Protein AF-A0A066YJR2-F1 (afdb_monomer)

Secondary structure (DSSP, 8-state):
--STTTTTTS-SSSTTHHHHHHHHHHHHHHHHHHHHHHH-SSS--S-HHHHHHHHHHHHHT--STTHHHHHHHHHHHHS--TTSTT--SSS-PPPPHHHHHHHHHHHHH---SSSTTTSPPPSTHHHHH-TTSPPPP--S-----S-PPPPPPPP-

Solvent-accessible surface area (backbone atoms only — not comparable to full-atom values): 9692 Å² total; per-residue (Å²): 143,74,74,83,63,69,61,82,78,56,56,51,50,69,93,61,5,65,66,48,41,47,63,58,52,51,41,41,56,54,16,39,50,52,8,43,62,70,28,69,58,32,50,58,86,81,60,71,64,61,55,52,50,53,51,52,53,50,61,77,69,52,58,71,86,59,22,63,30,54,52,38,18,51,50,35,23,69,38,73,33,44,75,36,87,84,38,70,88,61,101,55,76,55,81,52,70,69,56,56,55,48,48,53,52,48,64,35,63,63,63,45,87,87,44,59,93,57,39,57,80,70,72,71,64,66,63,67,74,46,85,83,62,77,76,80,80,79,86,59,82,88,75,69,82,82,78,77,77,81,80,80,82,80,88,131

Nearest PDB structures (foldseek):
  2jis-assembly1_B  TM=6.645E-01  e=3.168E-01  Homo sapiens
  2jis-assembly1_A  TM=6.687E-01  e=4.159E-01  Homo sapiens

pLDDT: mean 81.32, std 19.08, range [33.72, 98.56]

Structure (mmCIF, N/CA/C/O backbone):
data_AF-A0A066YJR2-F1
#
_entry.id   AF-A0A066YJR2-F1
#
loop_
_atom_site.group_PDB
_atom_site.id
_atom_site.type_symbol
_atom_site.label_atom_id
_atom_site.label_alt_id
_atom_site.label_comp_id
_atom_site.label_asym_id
_atom_site.label_entity_id
_atom_site.label_seq_id
_atom_site.pdbx_PDB_ins_code
_atom_site.Cartn_x
_atom_site.Cartn_y
_atom_site.Cartn_z
_atom_site.occupancy
_atom_site.B_iso_or_equiv
_atom_site.auth_seq_id
_atom_site.auth_comp_id
_atom_site.auth_asym_id
_atom_site.auth_atom_id
_atom_site.pdbx_PDB_model_num
ATOM 1 N N . MET A 1 1 ? -30.902 6.912 -6.242 1.00 40.66 1 ME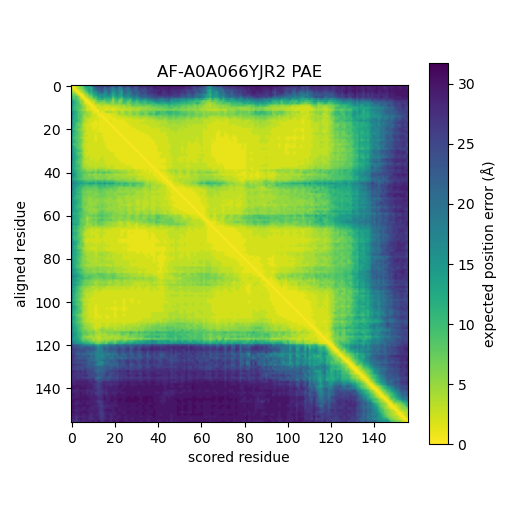T A N 1
ATOM 2 C CA . MET A 1 1 ? -29.474 6.668 -6.537 1.00 40.66 1 MET A CA 1
ATOM 3 C C . MET A 1 1 ? -28.621 7.340 -5.461 1.00 40.66 1 MET A C 1
ATOM 5 O O . MET A 1 1 ? -27.968 8.331 -5.736 1.00 40.66 1 MET A O 1
ATOM 9 N N . VAL A 1 2 ? -28.707 6.864 -4.213 1.00 47.19 2 VAL A N 1
ATOM 10 C CA . VAL A 1 2 ? -27.959 7.406 -3.053 1.00 47.19 2 VAL A CA 1
ATOM 11 C C . VAL A 1 2 ? -27.240 6.311 -2.252 1.00 47.19 2 VAL A C 1
ATOM 13 O O . VAL A 1 2 ? -26.560 6.622 -1.287 1.00 47.19 2 VAL A O 1
ATOM 16 N N . GLU A 1 3 ? -27.336 5.041 -2.662 1.00 45.56 3 GLU A N 1
ATOM 17 C CA . GLU A 1 3 ? -26.648 3.935 -1.976 1.00 45.56 3 GLU A CA 1
ATOM 18 C C . GLU A 1 3 ? -25.178 3.760 -2.392 1.00 45.56 3 GLU A C 1
ATOM 20 O O . GLU A 1 3 ? -24.416 3.116 -1.684 1.00 45.56 3 GLU A O 1
ATOM 25 N N . GLU A 1 4 ? -24.732 4.359 -3.500 1.00 53.06 4 GLU A N 1
ATOM 26 C CA . GLU A 1 4 ? -23.418 4.042 -4.091 1.00 53.06 4 GLU A CA 1
ATOM 27 C C . GLU A 1 4 ? -22.228 4.798 -3.462 1.00 53.06 4 GLU A C 1
ATOM 29 O O . GLU A 1 4 ? -21.074 4.487 -3.740 1.00 53.06 4 GLU A O 1
ATOM 34 N N . VAL A 1 5 ? -22.484 5.777 -2.585 1.00 54.81 5 VAL A N 1
ATOM 35 C CA . VAL A 1 5 ? -21.437 6.578 -1.907 1.00 54.81 5 VAL A CA 1
ATOM 36 C C . VAL A 1 5 ? -21.141 6.055 -0.492 1.00 54.81 5 VAL A C 1
ATOM 38 O O . VAL A 1 5 ? -20.186 6.494 0.145 1.00 54.81 5 VAL A O 1
ATOM 41 N N . SER A 1 6 ? -21.927 5.092 0.005 1.00 61.06 6 SER A N 1
ATOM 42 C CA . SER A 1 6 ? -21.984 4.765 1.436 1.00 61.06 6 SER A CA 1
ATOM 43 C C . SER A 1 6 ? -20.685 4.197 2.028 1.00 61.06 6 SER A C 1
ATOM 45 O O . SER A 1 6 ? -20.509 4.303 3.232 1.00 61.06 6 SER A O 1
ATOM 47 N N . GLY A 1 7 ? -19.765 3.654 1.219 1.00 64.81 7 GLY A N 1
ATOM 48 C CA . GLY A 1 7 ? -18.515 3.044 1.705 1.00 64.81 7 GLY A CA 1
ATOM 49 C C . GLY A 1 7 ? -17.262 3.930 1.643 1.00 64.81 7 GLY A C 1
ATOM 50 O O . GLY A 1 7 ? -16.255 3.605 2.260 1.00 64.81 7 GLY A O 1
ATOM 51 N N . LEU A 1 8 ? -17.283 5.052 0.911 1.00 76.25 8 LEU A N 1
ATOM 52 C CA . LEU A 1 8 ? -16.080 5.886 0.704 1.00 76.25 8 LEU A CA 1
ATOM 53 C C . LEU A 1 8 ? -15.819 6.884 1.836 1.00 76.25 8 LEU A C 1
ATOM 55 O O . LEU A 1 8 ? -14.743 7.473 1.905 1.00 76.25 8 LEU A O 1
ATOM 59 N N . THR A 1 9 ? -16.808 7.103 2.700 1.00 81.50 9 THR A N 1
ATOM 60 C CA . THR A 1 9 ? -16.731 8.041 3.829 1.00 81.50 9 THR A CA 1
ATOM 61 C C . THR A 1 9 ? -16.616 7.337 5.179 1.00 81.50 9 THR A C 1
ATOM 63 O O . THR A 1 9 ? -16.621 7.998 6.216 1.00 81.50 9 THR A O 1
ATOM 66 N N . GLU A 1 10 ? -16.565 6.005 5.188 1.00 89.06 10 GLU A N 1
ATOM 67 C CA . GLU A 1 10 ? -16.439 5.217 6.412 1.00 89.06 10 GLU A CA 1
ATOM 68 C C . GLU A 1 10 ? -15.024 5.328 6.997 1.00 89.06 10 GLU A C 1
ATOM 70 O O . GLU A 1 10 ? -14.033 5.490 6.285 1.00 89.06 10 GLU A O 1
ATOM 75 N N . LEU A 1 11 ? -14.924 5.265 8.327 1.00 92.38 11 LEU A N 1
ATOM 76 C CA . LEU A 1 11 ? -13.645 5.375 9.021 1.00 92.38 11 LEU A CA 1
ATOM 77 C C . LEU A 1 11 ? -12.877 4.051 8.941 1.00 92.38 11 LEU A C 1
ATOM 79 O O . LEU A 1 11 ? -13.423 2.988 9.221 1.00 92.38 11 LEU A O 1
ATOM 83 N N . SER A 1 12 ? -11.578 4.129 8.648 1.00 92.56 12 SER A N 1
ATO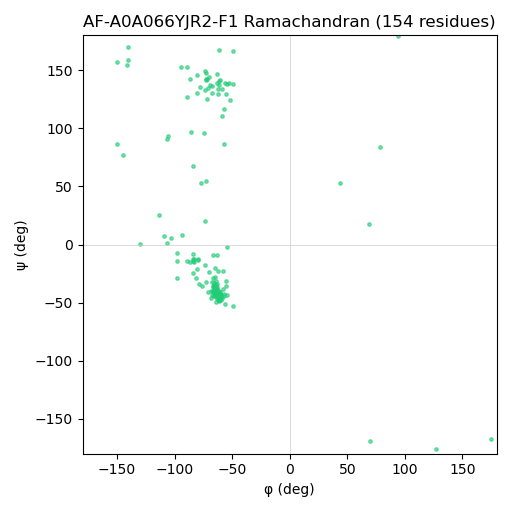M 84 C CA . SER A 1 12 ? -10.663 2.979 8.691 1.00 92.56 12 SER A CA 1
ATOM 85 C C . SER A 1 12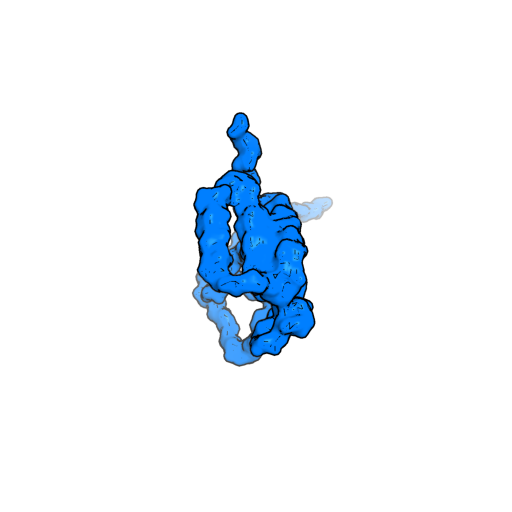 ? -10.388 2.484 10.114 1.00 92.56 12 SER A C 1
ATOM 87 O O . SER A 1 12 ? -10.004 1.332 10.308 1.00 92.56 12 SER A O 1
ATOM 89 N N . GLY A 1 13 ? -10.560 3.366 11.105 1.00 87.00 13 GLY A N 1
ATOM 90 C CA . GLY A 1 13 ? -10.400 3.071 12.524 1.00 87.00 13 GLY A CA 1
ATOM 91 C C . GLY A 1 13 ? -11.695 2.579 13.179 1.00 87.00 13 GLY A C 1
ATOM 92 O O . GLY A 1 13 ? -12.798 2.944 12.780 1.00 87.00 13 GLY A O 1
ATOM 93 N N . GLY A 1 14 ? -11.558 1.778 14.240 1.00 89.19 14 GLY A N 1
ATOM 94 C CA . GLY A 1 14 ? -12.683 1.232 15.008 1.00 89.19 14 GLY A CA 1
ATOM 95 C C . GLY A 1 14 ? -13.132 -0.160 14.550 1.00 89.19 14 GLY A C 1
ATOM 96 O O . GLY A 1 14 ? -12.577 -0.747 13.626 1.00 89.19 14 GLY A O 1
ATOM 97 N N . VAL A 1 15 ? -14.141 -0.719 15.226 1.00 93.62 15 VAL A N 1
ATOM 98 C CA . VAL A 1 15 ? -14.549 -2.131 15.056 1.00 93.62 15 VAL A CA 1
ATOM 99 C C . VAL A 1 15 ? -15.100 -2.465 13.666 1.00 93.62 15 VAL A C 1
ATOM 101 O O . VAL A 1 15 ? -14.969 -3.601 13.226 1.00 93.62 15 VAL A O 1
ATOM 104 N N . ALA A 1 16 ? -15.693 -1.487 12.974 1.00 93.25 16 ALA A N 1
ATOM 105 C CA . ALA A 1 16 ? -16.221 -1.648 11.618 1.00 93.25 16 ALA A CA 1
ATOM 106 C C . ALA A 1 16 ? -15.176 -1.359 10.523 1.00 93.25 16 ALA A C 1
ATOM 108 O O . ALA A 1 16 ? -15.378 -1.739 9.372 1.00 93.25 16 ALA A O 1
ATOM 109 N N . GLY A 1 17 ? -14.047 -0.733 10.880 1.00 94.75 17 GLY A N 1
ATOM 110 C CA . GLY A 1 17 ? -13.015 -0.300 9.938 1.00 94.75 17 GLY A CA 1
ATOM 111 C C . GLY A 1 17 ? -12.480 -1.408 9.023 1.00 94.75 17 GLY A C 1
ATOM 112 O O . GLY A 1 17 ? -12.378 -1.181 7.819 1.00 94.75 17 GLY A O 1
ATOM 113 N N . PRO A 1 18 ? -12.202 -2.631 9.520 1.00 95.38 18 PRO A N 1
ATOM 114 C CA . PRO A 1 18 ? -11.774 -3.731 8.656 1.00 95.38 18 PRO A CA 1
ATOM 115 C C . PRO A 1 18 ? -12.769 -4.082 7.540 1.00 95.38 18 PRO A C 1
ATOM 117 O O . PRO A 1 18 ? -12.341 -4.376 6.424 1.00 95.38 18 PRO A O 1
ATOM 120 N N . GLU A 1 19 ? -14.078 -4.037 7.809 1.00 95.25 19 GLU A N 1
ATOM 121 C CA . GLU A 1 19 ? -15.096 -4.316 6.787 1.00 95.25 19 GLU A CA 1
ATOM 122 C C . GLU A 1 19 ? -15.277 -3.139 5.822 1.00 95.25 19 GLU A C 1
ATOM 124 O O . GLU A 1 19 ? -15.398 -3.371 4.621 1.00 95.25 19 GLU A O 1
ATOM 129 N N . ALA A 1 20 ? -15.170 -1.898 6.307 1.00 94.25 20 ALA A N 1
ATOM 130 C CA . ALA A 1 20 ? -15.139 -0.698 5.466 1.00 94.25 20 ALA A CA 1
ATOM 131 C C . ALA A 1 20 ? -13.946 -0.698 4.485 1.00 94.25 20 ALA A C 1
ATOM 133 O O . ALA A 1 20 ? -14.074 -0.360 3.308 1.00 94.25 20 ALA A O 1
ATOM 134 N N . LEU A 1 21 ? -12.768 -1.132 4.951 1.00 95.31 21 LEU A N 1
ATOM 135 C CA . LEU A 1 21 ? -11.543 -1.199 4.147 1.00 95.31 21 LEU A CA 1
ATOM 136 C C . LEU A 1 21 ? -11.561 -2.332 3.117 1.00 95.31 21 LEU A C 1
ATOM 138 O O . LEU A 1 21 ? -10.953 -2.197 2.054 1.00 95.31 21 LEU A O 1
ATOM 142 N N . ARG A 1 22 ? -12.228 -3.453 3.413 1.00 95.81 22 ARG A N 1
ATOM 143 C CA . ARG A 1 22 ? -12.213 -4.667 2.582 1.00 95.81 22 ARG A CA 1
ATOM 144 C C . ARG A 1 22 ? -12.484 -4.406 1.088 1.00 95.81 22 ARG A C 1
ATOM 146 O O . ARG A 1 22 ? -11.655 -4.842 0.285 1.00 95.81 22 ARG A O 1
ATOM 153 N N . PRO A 1 23 ? -13.573 -3.724 0.672 1.00 94.88 23 PRO A N 1
ATOM 154 C CA . PRO A 1 23 ? -13.831 -3.469 -0.747 1.00 94.88 23 PRO A CA 1
ATOM 155 C C . PRO A 1 23 ? -12.785 -2.544 -1.390 1.00 94.88 23 PRO A C 1
ATOM 157 O O . PRO A 1 23 ? -12.387 -2.781 -2.530 1.00 94.88 23 PRO A O 1
ATOM 160 N N . LEU A 1 24 ? -12.281 -1.544 -0.660 1.00 95.81 24 LEU A N 1
ATOM 161 C CA . LEU A 1 24 ? -11.284 -0.589 -1.166 1.00 95.81 24 LEU A CA 1
ATOM 162 C C . LEU A 1 24 ? -9.910 -1.244 -1.352 1.00 95.81 24 LEU A C 1
ATOM 164 O O . LEU A 1 24 ? -9.233 -1.026 -2.359 1.00 95.81 24 LEU A O 1
ATOM 168 N N . VAL A 1 25 ? -9.512 -2.102 -0.411 1.00 97.25 25 VAL A N 1
ATOM 169 C CA . VAL A 1 25 ? -8.289 -2.907 -0.512 1.00 97.25 25 VAL A CA 1
ATOM 170 C C . VAL A 1 25 ? -8.411 -3.905 -1.663 1.00 97.25 25 VAL A C 1
ATOM 172 O O . VAL A 1 25 ? -7.478 -4.029 -2.453 1.00 97.25 25 VAL A O 1
ATOM 175 N N . ALA A 1 26 ? -9.561 -4.567 -1.824 1.00 97.38 26 ALA A N 1
ATOM 176 C CA . ALA A 1 26 ? -9.791 -5.470 -2.953 1.00 97.38 26 ALA A CA 1
ATOM 177 C C . ALA A 1 26 ? -9.682 -4.743 -4.307 1.00 97.38 26 ALA A C 1
ATOM 179 O O . ALA A 1 26 ? -8.999 -5.228 -5.211 1.00 97.38 26 ALA A O 1
ATOM 180 N N . GLN A 1 27 ? -10.288 -3.558 -4.428 1.00 96.94 27 GLN A N 1
ATOM 181 C CA . GLN A 1 27 ? -10.182 -2.716 -5.622 1.00 96.94 27 GLN A CA 1
ATOM 182 C C . GLN A 1 27 ? -8.733 -2.287 -5.889 1.00 96.94 27 GLN A C 1
ATOM 184 O O . GLN A 1 27 ? -8.269 -2.356 -7.027 1.00 96.94 27 GLN A O 1
ATOM 189 N N . THR A 1 28 ? -8.001 -1.899 -4.843 1.00 97.81 28 THR A N 1
ATOM 190 C CA . THR A 1 28 ? -6.585 -1.517 -4.933 1.00 97.81 28 THR A CA 1
ATOM 191 C C . THR A 1 28 ? -5.734 -2.681 -5.439 1.00 97.81 28 THR A C 1
ATOM 193 O O . THR A 1 28 ? -4.964 -2.514 -6.379 1.00 97.81 28 THR A O 1
ATOM 196 N N . LEU A 1 29 ? -5.898 -3.885 -4.884 1.00 98.56 29 LEU A N 1
ATOM 197 C CA . LEU A 1 29 ? -5.150 -5.076 -5.309 1.00 98.56 29 LEU A CA 1
ATOM 198 C C . LEU A 1 29 ? -5.446 -5.466 -6.767 1.00 98.56 29 LEU A C 1
ATOM 200 O O . LEU A 1 29 ? -4.526 -5.822 -7.512 1.00 98.56 29 LEU A O 1
ATOM 204 N N . ALA A 1 30 ? -6.709 -5.368 -7.191 1.00 98.44 30 ALA A N 1
ATOM 205 C CA . ALA A 1 30 ? -7.099 -5.609 -8.578 1.00 98.44 30 ALA A CA 1
ATOM 206 C C . ALA A 1 30 ? -6.433 -4.600 -9.531 1.00 98.44 30 ALA A C 1
ATOM 208 O O . ALA A 1 30 ? -5.845 -4.994 -10.539 1.00 98.44 30 ALA A O 1
ATOM 209 N N . ALA A 1 31 ? -6.452 -3.315 -9.176 1.00 97.94 31 ALA A N 1
ATOM 210 C CA . ALA A 1 31 ? -5.839 -2.247 -9.959 1.00 97.94 31 ALA A CA 1
ATOM 211 C C . ALA A 1 31 ? -4.303 -2.339 -10.013 1.00 97.94 31 ALA A C 1
ATOM 213 O O . ALA A 1 31 ? -3.717 -2.166 -11.080 1.00 97.94 31 ALA A O 1
ATOM 214 N N . LEU A 1 32 ? -3.643 -2.685 -8.899 1.00 98.44 32 LEU A N 1
ATOM 215 C CA . LEU A 1 32 ? -2.197 -2.950 -8.868 1.00 98.44 32 LEU A CA 1
ATOM 216 C C . LEU A 1 32 ? -1.822 -4.068 -9.848 1.00 98.44 32 LEU A C 1
ATOM 218 O O . LEU A 1 32 ? -0.842 -3.950 -10.583 1.00 98.44 32 LEU A O 1
ATOM 222 N N . THR A 1 33 ? -2.634 -5.128 -9.889 1.00 98.44 33 THR A N 1
ATOM 223 C CA . THR A 1 33 ? -2.450 -6.244 -10.825 1.00 98.44 33 THR A CA 1
ATOM 224 C C . THR A 1 33 ? -2.612 -5.777 -12.271 1.00 98.44 33 THR A C 1
ATOM 226 O O . THR A 1 33 ? -1.736 -6.036 -13.095 1.00 98.44 33 THR A O 1
ATOM 229 N N . ALA A 1 34 ? -3.693 -5.053 -12.580 1.00 98.12 34 ALA A N 1
ATOM 230 C CA . ALA A 1 34 ? -3.953 -4.536 -13.923 1.00 98.12 34 ALA A CA 1
ATOM 231 C C . ALA A 1 34 ? -2.823 -3.617 -14.416 1.00 98.12 34 ALA A C 1
ATOM 233 O O . ALA A 1 34 ? -2.305 -3.804 -15.519 1.00 98.12 34 ALA A O 1
ATOM 234 N N . GLY A 1 35 ? -2.369 -2.687 -13.572 1.00 96.94 35 GLY A N 1
ATOM 235 C CA . GLY A 1 35 ? -1.297 -1.758 -13.918 1.00 96.94 35 GLY A CA 1
ATOM 236 C C . GLY A 1 35 ? 0.048 -2.455 -14.114 1.00 96.94 35 GLY A C 1
ATOM 237 O O . GLY A 1 35 ? 0.752 -2.156 -15.078 1.00 96.94 35 GLY A O 1
ATOM 238 N N . ALA A 1 36 ? 0.385 -3.436 -13.270 1.00 97.06 36 ALA A N 1
ATOM 239 C CA . ALA A 1 36 ? 1.603 -4.231 -13.428 1.00 97.06 36 ALA A CA 1
ATOM 240 C C . ALA A 1 36 ? 1.599 -5.060 -14.724 1.00 97.06 36 ALA A C 1
ATOM 242 O O . ALA A 1 36 ? 2.585 -5.050 -15.463 1.00 97.06 36 ALA A O 1
ATOM 243 N N . VAL A 1 37 ? 0.473 -5.710 -15.048 1.00 97.44 37 VAL A N 1
ATOM 244 C CA . VAL A 1 37 ? 0.300 -6.428 -16.323 1.00 97.44 37 VAL A CA 1
ATOM 245 C C . VAL A 1 37 ? 0.452 -5.473 -17.505 1.00 97.44 37 VAL A C 1
ATOM 247 O O . VAL A 1 37 ? 1.147 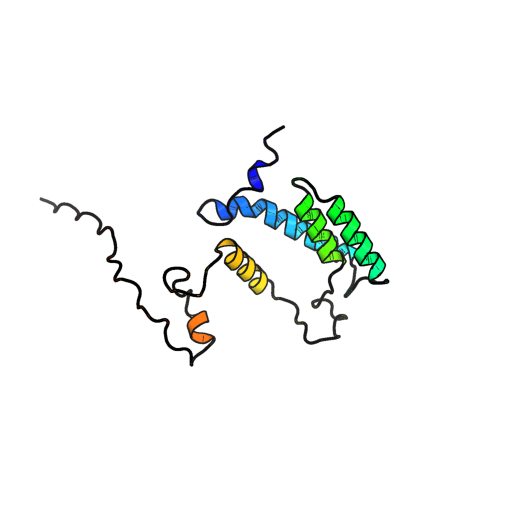-5.792 -18.468 1.00 97.44 37 VAL A O 1
ATOM 250 N N . ARG A 1 38 ? -0.152 -4.282 -17.423 1.00 95.25 38 ARG A N 1
ATOM 251 C CA . ARG A 1 38 ? -0.066 -3.261 -18.472 1.00 95.25 38 ARG A CA 1
ATOM 252 C C . ARG A 1 38 ? 1.352 -2.704 -18.639 1.00 95.25 38 ARG A C 1
ATOM 254 O O . ARG A 1 38 ? 1.732 -2.362 -19.754 1.00 95.25 38 ARG A O 1
ATOM 261 N N . ARG A 1 39 ? 2.122 -2.572 -17.552 1.00 95.38 39 ARG A N 1
ATOM 262 C CA . ARG A 1 39 ? 3.530 -2.136 -17.585 1.00 95.38 39 ARG A CA 1
ATOM 263 C C . ARG A 1 39 ? 4.408 -3.132 -18.345 1.00 95.38 39 ARG A C 1
ATOM 265 O O . ARG A 1 39 ? 5.196 -2.713 -19.185 1.00 95.38 39 ARG A O 1
ATOM 272 N N . GLY A 1 40 ? 4.266 -4.430 -18.062 1.00 94.62 40 GLY A N 1
ATOM 273 C CA . GLY A 1 40 ? 4.915 -5.506 -18.824 1.00 94.62 40 GLY A CA 1
ATOM 274 C C . GLY A 1 40 ? 6.444 -5.606 -18.696 1.00 94.62 40 GLY A C 1
ATOM 275 O O . GLY A 1 40 ? 7.071 -6.233 -19.547 1.00 94.62 40 GLY A O 1
ATOM 276 N N . GLY A 1 41 ? 7.052 -4.999 -17.670 1.00 94.50 41 GLY A N 1
ATOM 277 C CA . GLY A 1 41 ? 8.501 -5.028 -17.439 1.00 94.50 41 GLY A CA 1
ATOM 278 C C . GLY A 1 41 ? 8.950 -4.142 -16.267 1.00 94.50 41 GLY A C 1
ATOM 279 O O . GLY A 1 41 ? 8.097 -3.663 -15.509 1.00 94.50 41 GLY A O 1
ATOM 280 N N . PRO A 1 42 ? 10.265 -3.876 -16.126 1.00 95.88 42 PRO A N 1
ATOM 281 C CA . PRO A 1 42 ? 10.816 -3.120 -15.000 1.00 95.88 42 PRO A CA 1
ATOM 282 C C . PRO A 1 42 ? 10.399 -1.645 -15.011 1.00 95.88 42 PRO A C 1
ATOM 284 O O . PRO A 1 42 ? 10.243 -1.051 -13.952 1.00 95.88 42 PRO A O 1
ATOM 287 N N . VAL A 1 43 ? 10.211 -1.049 -16.192 1.00 94.00 43 VAL A N 1
ATOM 288 C CA . VAL A 1 43 ? 9.703 0.316 -16.403 1.00 94.00 43 VAL A CA 1
ATOM 289 C C . VAL A 1 43 ? 8.960 0.362 -17.738 1.00 94.00 43 VAL A C 1
ATOM 291 O O . VAL A 1 43 ? 9.241 -0.445 -18.628 1.00 94.00 43 VAL A O 1
ATOM 294 N N . ILE A 1 44 ? 8.050 1.319 -17.912 1.00 93.44 44 ILE A N 1
ATOM 295 C CA . ILE A 1 44 ? 7.470 1.596 -19.232 1.00 93.44 44 ILE A CA 1
ATOM 296 C C . ILE A 1 44 ? 8.503 2.237 -20.160 1.00 93.44 44 ILE A C 1
ATOM 298 O O . ILE A 1 44 ? 9.330 3.041 -19.734 1.00 93.44 44 ILE A O 1
ATOM 302 N N . ALA A 1 45 ? 8.440 1.895 -21.445 1.00 87.25 45 ALA A N 1
ATOM 303 C CA . ALA A 1 45 ? 9.214 2.573 -22.475 1.00 87.25 45 ALA A CA 1
ATOM 304 C C . ALA A 1 45 ? 8.529 3.884 -22.894 1.00 87.25 45 ALA A C 1
ATOM 306 O O . ALA A 1 45 ? 7.301 3.947 -22.968 1.00 87.25 45 ALA A O 1
ATOM 307 N N . GLY A 1 46 ? 9.323 4.898 -23.236 1.00 85.56 46 GLY A N 1
ATOM 308 C CA . GLY A 1 46 ? 8.841 6.175 -23.762 1.00 85.56 46 GLY A CA 1
ATOM 309 C C . GLY A 1 46 ? 9.377 7.382 -23.001 1.00 85.56 46 GLY A C 1
ATOM 310 O O . GLY A 1 46 ? 10.204 7.252 -22.101 1.00 85.56 46 GLY A O 1
ATOM 311 N N . GLU A 1 47 ? 8.890 8.557 -23.393 1.00 88.44 47 GLU A N 1
ATOM 312 C CA . GLU A 1 47 ? 9.313 9.836 -22.824 1.00 88.44 47 GLU A CA 1
ATOM 313 C C . GLU A 1 47 ? 8.499 10.198 -21.564 1.00 88.44 47 GLU A C 1
ATOM 315 O O . GLU A 1 47 ? 7.278 9.979 -21.538 1.00 88.44 47 GLU A O 1
ATOM 320 N N . PRO A 1 48 ? 9.123 10.800 -20.533 1.00 88.44 48 PRO A N 1
ATOM 321 C CA . PRO A 1 48 ? 8.444 11.213 -19.300 1.00 88.44 48 PRO A CA 1
ATOM 322 C C . PRO A 1 48 ? 7.233 12.136 -19.512 1.00 88.44 48 PRO A C 1
ATOM 324 O O . PRO A 1 48 ? 6.264 12.094 -18.746 1.00 88.44 48 PRO A O 1
ATOM 327 N N . GLU A 1 49 ? 7.250 12.965 -20.555 1.00 91.12 49 GLU A N 1
ATOM 328 C CA . GLU A 1 49 ? 6.168 13.895 -20.885 1.00 91.12 49 GLU A CA 1
ATOM 329 C C . GLU A 1 49 ? 4.880 13.158 -21.260 1.00 91.12 49 GLU A C 1
ATOM 331 O O . GLU A 1 49 ? 3.794 13.568 -20.850 1.00 91.12 49 GLU A O 1
ATOM 336 N N . ALA A 1 50 ? 4.988 12.039 -21.982 1.00 87.44 50 ALA A N 1
ATOM 337 C CA . ALA A 1 50 ? 3.828 11.238 -22.364 1.00 87.44 50 ALA A CA 1
ATOM 338 C C . ALA A 1 50 ? 3.145 10.622 -21.132 1.00 87.44 50 ALA A C 1
ATOM 340 O O . ALA A 1 50 ? 1.917 10.595 -21.039 1.00 87.44 50 ALA A O 1
ATOM 341 N N . VAL A 1 51 ? 3.944 10.184 -20.154 1.00 85.25 51 VAL A N 1
ATOM 342 C CA . VAL A 1 51 ? 3.453 9.673 -18.865 1.00 85.25 51 VAL A CA 1
ATOM 343 C C . VAL A 1 51 ? 2.777 10.786 -18.073 1.00 85.25 51 VAL A C 1
ATOM 345 O O . VAL A 1 51 ? 1.687 10.597 -17.539 1.00 85.25 51 VAL A O 1
ATOM 348 N N . THR A 1 52 ? 3.400 11.965 -18.037 1.00 89.31 52 THR A N 1
ATOM 349 C CA . THR A 1 52 ? 2.873 13.139 -17.332 1.00 89.31 52 THR A CA 1
ATOM 350 C C . THR A 1 52 ? 1.509 13.552 -17.878 1.00 89.31 52 THR A C 1
ATOM 352 O O . THR A 1 52 ? 0.590 13.819 -17.102 1.00 89.31 52 THR A O 1
ATOM 355 N N . GLU A 1 53 ? 1.351 13.571 -19.202 1.00 90.75 53 GLU A N 1
ATOM 356 C CA . GLU A 1 53 ? 0.077 13.920 -19.828 1.00 90.75 53 GLU A CA 1
ATOM 357 C C . GLU A 1 53 ? -0.995 12.852 -19.584 1.00 90.75 53 GLU A C 1
ATOM 359 O O . GLU A 1 53 ? -2.128 13.186 -19.240 1.00 90.75 53 GLU A O 1
ATOM 364 N N . ALA A 1 54 ? -0.631 11.567 -19.647 1.00 85.19 54 ALA A N 1
ATOM 365 C CA . ALA A 1 54 ? -1.549 10.480 -19.312 1.00 85.19 54 ALA A CA 1
ATOM 366 C C . ALA A 1 54 ? -2.032 10.554 -17.851 1.00 85.19 54 ALA A C 1
ATOM 368 O O . ALA A 1 54 ? -3.216 10.345 -17.583 1.00 85.19 54 ALA A O 1
ATOM 369 N N . VAL A 1 55 ? -1.144 10.901 -16.910 1.00 88.75 55 VAL A N 1
ATOM 370 C CA . VAL A 1 55 ? -1.508 11.124 -15.501 1.00 88.75 55 VAL A CA 1
ATOM 371 C C . VAL A 1 55 ? -2.438 12.321 -15.348 1.00 88.75 55 VAL A C 1
ATOM 373 O O . VAL A 1 55 ? -3.440 12.227 -14.640 1.00 88.75 55 VAL A O 1
ATOM 376 N N . ARG A 1 56 ? -2.152 13.434 -16.032 1.00 91.19 56 ARG A N 1
ATOM 377 C CA . ARG A 1 56 ? -3.004 14.629 -15.998 1.00 91.19 56 ARG A CA 1
ATOM 378 C C . ARG A 1 56 ? -4.416 14.331 -16.499 1.00 91.19 56 ARG A C 1
ATOM 380 O O . ARG A 1 56 ? -5.373 14.716 -15.830 1.00 91.19 56 ARG A O 1
ATOM 387 N N . ALA A 1 57 ? -4.536 13.653 -17.638 1.00 90.00 57 ALA A N 1
ATOM 388 C CA . ALA A 1 57 ? -5.824 13.288 -18.218 1.00 90.00 57 ALA A CA 1
ATOM 389 C C . ALA A 1 57 ? -6.622 12.378 -17.273 1.00 90.00 57 ALA A C 1
ATOM 391 O O . ALA A 1 57 ? -7.761 12.683 -16.935 1.00 90.00 57 ALA A O 1
ATOM 392 N N . ALA A 1 58 ? -5.994 11.323 -16.750 1.00 87.12 58 ALA A N 1
ATOM 393 C CA . ALA A 1 58 ? -6.663 10.406 -15.832 1.00 87.12 58 ALA A CA 1
ATOM 394 C C . ALA A 1 58 ? -7.097 11.075 -14.518 1.00 87.12 58 ALA A C 1
ATOM 396 O O . ALA A 1 58 ? -8.157 10.754 -13.994 1.00 87.12 58 ALA A O 1
ATOM 397 N N . LEU A 1 59 ? -6.312 12.018 -13.982 1.00 88.19 59 LEU A N 1
ATOM 398 C CA . LEU A 1 59 ? -6.700 12.786 -12.793 1.00 88.19 59 LEU A CA 1
ATOM 399 C C . LEU A 1 59 ? -7.894 13.709 -13.060 1.00 88.19 59 LEU A C 1
ATOM 401 O O . LEU A 1 59 ? -8.720 13.900 -12.169 1.00 88.19 59 LEU A O 1
ATOM 405 N N . ALA A 1 60 ? -7.992 14.280 -14.263 1.00 90.12 60 ALA A N 1
ATOM 406 C CA . ALA A 1 60 ? -9.132 15.104 -14.656 1.00 90.12 60 ALA A CA 1
ATOM 407 C C . ALA A 1 60 ? -10.432 14.284 -14.766 1.00 90.12 60 ALA A C 1
ATOM 409 O O . ALA A 1 60 ? -11.501 14.820 -14.479 1.00 90.12 60 ALA A O 1
ATOM 410 N N . ASP A 1 61 ? -10.323 12.991 -15.085 1.00 86.56 61 ASP A N 1
ATOM 411 C CA . ASP A 1 61 ? -11.438 12.052 -15.284 1.00 86.56 61 ASP A CA 1
ATOM 412 C C . ASP A 1 61 ? -11.672 11.095 -14.090 1.00 86.56 61 ASP A C 1
ATOM 414 O O . ASP A 1 61 ? -12.506 10.188 -14.156 1.00 86.56 61 ASP A O 1
ATOM 418 N N . ALA A 1 62 ? -10.951 11.265 -12.974 1.00 86.94 62 ALA A N 1
ATOM 419 C CA . ALA A 1 62 ? -11.084 10.407 -11.797 1.00 86.94 62 ALA A CA 1
ATOM 420 C C . ALA A 1 62 ? -12.220 10.868 -10.866 1.00 86.94 62 ALA A C 1
ATOM 422 O O . ALA A 1 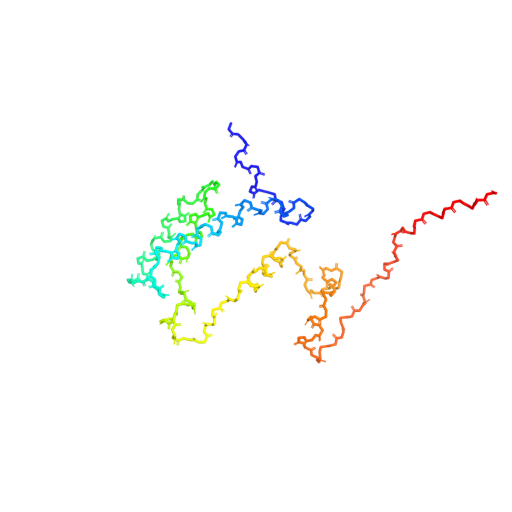62 ? -12.032 11.734 -10.007 1.00 86.94 62 ALA A O 1
ATOM 423 N N . GLN A 1 63 ? -13.408 10.266 -10.993 1.00 85.50 63 GLN A N 1
ATOM 424 C CA . GLN A 1 63 ? -14.559 10.550 -10.124 1.00 85.50 63 GLN A CA 1
ATOM 425 C C . GLN A 1 63 ? -15.350 9.292 -9.749 1.00 85.50 63 GLN A C 1
ATOM 427 O O . GLN A 1 63 ? -15.307 8.258 -10.416 1.00 85.50 63 GLN A O 1
ATOM 432 N N . GLY A 1 64 ? -16.104 9.405 -8.652 1.00 87.75 64 GLY A N 1
ATOM 433 C CA . GLY A 1 64 ? -16.984 8.351 -8.154 1.00 87.75 64 GLY A CA 1
ATOM 434 C C . GLY A 1 64 ? -16.248 7.129 -7.580 1.00 87.75 64 GLY A C 1
ATOM 435 O O . GLY A 1 64 ? -15.030 7.157 -7.390 1.00 87.75 64 GLY A O 1
ATOM 436 N N . PRO A 1 65 ? -16.977 6.031 -7.304 1.00 84.31 65 PRO A N 1
ATOM 437 C CA . PRO A 1 65 ? -16.427 4.835 -6.652 1.00 84.31 65 PRO A CA 1
ATOM 438 C C . PRO A 1 65 ? -15.310 4.120 -7.425 1.00 84.31 65 PRO A C 1
ATOM 440 O O . PRO A 1 65 ? -14.479 3.427 -6.840 1.00 84.31 65 PRO A O 1
ATOM 443 N N . GLY A 1 66 ? -15.241 4.308 -8.744 1.00 88.62 66 GLY A N 1
ATOM 444 C CA . GLY A 1 66 ? -14.187 3.741 -9.587 1.00 88.62 66 GLY A CA 1
ATOM 445 C C . GLY A 1 66 ? -12.858 4.504 -9.552 1.00 88.62 66 GLY A C 1
ATOM 446 O O . GLY A 1 66 ? -11.860 3.975 -10.041 1.00 88.62 66 GLY A O 1
ATOM 447 N N . ALA A 1 67 ? -12.827 5.730 -9.015 1.00 92.00 67 ALA A N 1
ATOM 448 C CA . ALA A 1 67 ? -11.665 6.618 -9.109 1.00 92.00 67 ALA A CA 1
ATOM 449 C C . ALA A 1 67 ? -10.406 6.021 -8.465 1.00 92.00 67 ALA A C 1
ATOM 451 O O . ALA A 1 67 ? -9.330 6.084 -9.052 1.00 92.00 67 ALA A O 1
ATOM 452 N N . LEU A 1 68 ? -10.545 5.379 -7.298 1.00 93.06 68 LEU A N 1
ATOM 453 C CA . LEU A 1 68 ? -9.426 4.732 -6.607 1.00 93.06 68 LEU A CA 1
ATOM 454 C C . LEU A 1 68 ? -8.740 3.694 -7.504 1.00 93.06 68 LEU A C 1
ATOM 456 O O . LEU A 1 68 ? -7.527 3.743 -7.685 1.00 93.06 68 LEU A O 1
ATOM 460 N N . GLY A 1 69 ? -9.517 2.784 -8.098 1.00 94.12 69 GLY A N 1
ATOM 461 C CA . GLY A 1 69 ? -8.982 1.748 -8.981 1.00 94.12 69 GLY A CA 1
ATOM 462 C C . GLY A 1 69 ? -8.270 2.327 -10.205 1.00 94.12 69 GLY A C 1
ATOM 463 O O . GLY A 1 69 ? -7.154 1.920 -10.505 1.00 94.12 69 GLY A O 1
ATOM 464 N N . GLN A 1 70 ? -8.867 3.326 -10.860 1.00 93.44 70 GLN A N 1
ATOM 465 C CA . GLN A 1 70 ? -8.273 3.974 -12.038 1.00 93.44 70 GLN A CA 1
ATOM 466 C C . GLN A 1 70 ? -6.926 4.635 -11.716 1.00 93.44 70 GLN A C 1
ATOM 468 O O . GLN A 1 70 ? -5.952 4.470 -12.451 1.00 93.44 70 GLN A O 1
ATOM 473 N N . LEU A 1 71 ? -6.850 5.347 -10.588 1.00 93.56 71 LEU A N 1
ATOM 474 C CA . LEU A 1 71 ? -5.618 6.005 -10.154 1.00 93.56 71 LEU A CA 1
ATOM 475 C C . LEU A 1 71 ? -4.537 4.993 -9.769 1.00 93.56 71 LEU A C 1
ATOM 477 O O . LEU A 1 71 ? -3.383 5.150 -10.164 1.00 93.56 71 LEU A O 1
ATOM 481 N N . VAL A 1 72 ? -4.897 3.938 -9.035 1.00 96.50 72 VAL A N 1
ATOM 482 C CA . VAL A 1 72 ? -3.954 2.883 -8.636 1.00 96.50 72 VAL A CA 1
ATOM 483 C C . VAL A 1 72 ? -3.423 2.125 -9.852 1.00 96.50 72 VAL A C 1
ATOM 485 O O . VAL A 1 72 ? -2.225 1.857 -9.920 1.00 96.50 72 VAL A O 1
ATOM 488 N N . GLU A 1 73 ? -4.277 1.814 -10.829 1.00 95.62 73 GLU A N 1
ATOM 489 C CA . GLU A 1 73 ? -3.860 1.150 -12.067 1.00 95.62 73 GLU A CA 1
ATOM 490 C C . GLU A 1 73 ? -2.860 2.012 -12.841 1.00 95.62 73 GLU A C 1
ATOM 492 O O . GLU A 1 73 ? -1.820 1.517 -13.283 1.00 95.62 73 GLU A O 1
ATOM 497 N N . LEU A 1 74 ? -3.135 3.312 -12.964 1.00 94.19 74 LEU A N 1
ATOM 498 C CA . LEU A 1 74 ? -2.245 4.249 -13.640 1.00 94.19 74 LEU A CA 1
ATOM 499 C C . LEU A 1 74 ? -0.896 4.389 -12.928 1.00 94.19 74 LEU A C 1
ATOM 501 O O . LEU A 1 74 ? 0.148 4.371 -13.584 1.00 94.19 74 LEU A O 1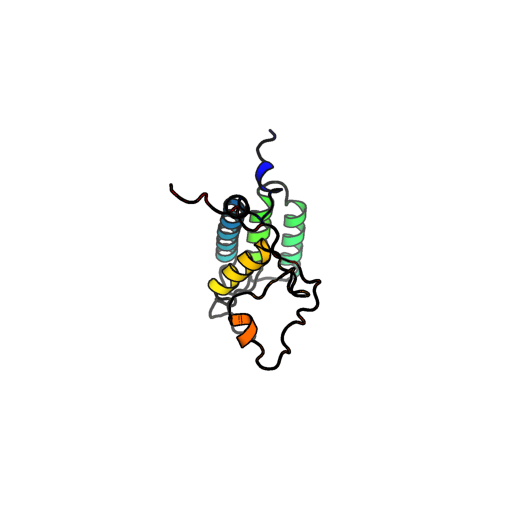
ATOM 505 N N . LEU A 1 75 ? -0.911 4.494 -11.597 1.00 93.56 75 LEU A N 1
ATOM 506 C CA . LEU A 1 75 ? 0.304 4.546 -10.784 1.00 93.56 75 LEU A CA 1
ATOM 507 C C . LEU A 1 75 ? 1.128 3.266 -10.944 1.00 93.56 75 LEU A C 1
ATOM 509 O O . LEU A 1 75 ? 2.327 3.343 -11.200 1.00 93.56 75 LEU A O 1
ATOM 513 N N . ALA A 1 76 ? 0.495 2.095 -10.855 1.00 95.81 76 ALA A N 1
ATOM 514 C CA . ALA A 1 76 ? 1.173 0.818 -11.046 1.00 95.81 76 ALA A CA 1
ATOM 515 C C . ALA A 1 76 ? 1.726 0.672 -12.470 1.00 95.81 76 ALA A C 1
ATOM 517 O O . ALA A 1 76 ? 2.836 0.172 -12.642 1.00 95.81 76 ALA A O 1
ATOM 518 N N . HIS A 1 77 ? 1.001 1.145 -13.485 1.00 94.50 77 HIS A N 1
ATOM 519 C CA . HIS A 1 77 ? 1.492 1.149 -14.859 1.00 94.50 77 HIS A CA 1
ATOM 520 C C . HIS A 1 77 ? 2.762 1.995 -15.020 1.00 94.50 77 HIS A C 1
ATOM 522 O O . HIS A 1 77 ? 3.706 1.537 -15.653 1.00 94.50 77 HIS A O 1
ATOM 528 N N . GLY A 1 78 ? 2.799 3.200 -14.443 1.00 92.75 78 GLY A N 1
ATOM 529 C CA . GLY A 1 78 ? 3.933 4.124 -14.573 1.00 92.75 78 GLY A CA 1
ATOM 530 C C . GLY A 1 78 ? 5.104 3.875 -13.615 1.00 92.75 78 GLY A C 1
ATOM 531 O O . GLY A 1 78 ? 6.166 4.467 -13.797 1.00 92.75 78 GLY A O 1
ATOM 532 N N . ALA A 1 79 ? 4.932 3.038 -12.590 1.00 93.75 79 ALA A N 1
ATOM 533 C CA . ALA A 1 79 ? 5.960 2.787 -11.583 1.00 93.75 79 ALA A CA 1
ATOM 534 C C . ALA A 1 79 ? 7.107 1.909 -12.108 1.00 93.75 79 ALA A C 1
ATOM 536 O O . ALA A 1 79 ? 6.899 1.006 -12.916 1.00 93.75 79 ALA A O 1
ATOM 537 N N . ALA A 1 80 ? 8.312 2.127 -11.576 1.00 95.56 80 ALA A N 1
ATOM 538 C CA . ALA A 1 80 ? 9.390 1.152 -11.688 1.00 95.56 80 ALA A CA 1
ATOM 539 C C . ALA A 1 80 ? 9.103 -0.067 -10.796 1.00 95.56 80 ALA A C 1
ATOM 541 O O . ALA A 1 80 ? 8.608 0.091 -9.678 1.00 95.56 80 ALA A O 1
ATOM 542 N N . ASP A 1 81 ? 9.446 -1.263 -11.268 1.00 96.94 81 ASP A N 1
ATOM 543 C CA . ASP A 1 81 ? 9.242 -2.524 -10.559 1.00 96.94 81 ASP A CA 1
ATOM 544 C C . ASP A 1 81 ? 10.556 -3.086 -10.003 1.00 96.94 81 ASP A C 1
ATOM 546 O O . ASP A 1 81 ? 11.246 -3.826 -10.704 1.00 96.94 81 ASP A O 1
ATOM 550 N N . PRO A 1 82 ? 10.912 -2.791 -8.742 1.00 96.25 82 PRO A N 1
ATOM 551 C CA . PRO A 1 82 ? 12.122 -3.332 -8.124 1.00 96.25 82 PRO A CA 1
ATOM 552 C C . PRO A 1 82 ? 12.084 -4.855 -7.909 1.00 96.25 82 PRO A C 1
ATOM 554 O O . PRO A 1 82 ? 13.100 -5.427 -7.513 1.00 96.25 82 PRO A O 1
ATOM 557 N N . ALA A 1 83 ? 10.941 -5.522 -8.116 1.00 95.88 83 ALA A N 1
ATOM 558 C CA . ALA A 1 83 ? 10.854 -6.980 -8.070 1.00 95.88 83 ALA A CA 1
ATOM 559 C C . ALA A 1 83 ? 11.183 -7.634 -9.424 1.00 95.88 83 ALA A C 1
ATOM 561 O O . ALA A 1 83 ? 11.458 -8.836 -9.459 1.00 95.88 83 ALA A O 1
ATOM 562 N N . ASP A 1 84 ? 11.193 -6.867 -10.520 1.00 96.06 84 ASP A N 1
ATOM 563 C CA . ASP A 1 84 ? 11.670 -7.344 -11.814 1.00 96.06 84 ASP A CA 1
ATOM 564 C C . ASP A 1 84 ? 13.208 -7.483 -11.778 1.00 96.06 84 ASP A C 1
ATOM 566 O O . ASP A 1 84 ? 13.904 -6.511 -11.470 1.00 96.06 84 ASP A O 1
ATOM 570 N N . PRO A 1 85 ? 13.783 -8.656 -12.110 1.00 94.50 85 PRO A N 1
ATOM 571 C CA . PRO A 1 85 ? 15.234 -8.860 -12.100 1.00 94.50 85 PRO A CA 1
ATOM 572 C C . PRO A 1 85 ? 16.027 -7.902 -13.002 1.00 94.50 85 PRO A C 1
ATOM 574 O O . PRO A 1 85 ? 17.221 -7.701 -12.774 1.00 94.50 85 PRO A O 1
ATOM 577 N N . ALA A 1 86 ? 15.398 -7.319 -14.027 1.00 95.75 86 ALA A N 1
ATOM 578 C CA . ALA A 1 86 ? 16.016 -6.317 -14.889 1.00 95.75 86 ALA A CA 1
ATOM 579 C C . ALA A 1 86 ? 16.037 -4.909 -14.257 1.00 95.75 86 ALA A C 1
ATOM 581 O O . ALA A 1 86 ? 16.760 -4.032 -14.737 1.00 95.75 86 ALA A O 1
ATOM 582 N N . CYS A 1 87 ? 15.305 -4.673 -13.163 1.00 96.19 87 CYS A N 1
ATOM 583 C CA . CYS A 1 87 ? 15.304 -3.411 -12.421 1.00 96.19 87 CYS A CA 1
ATOM 584 C C . CYS A 1 87 ? 16.469 -3.336 -11.414 1.00 96.19 87 CYS A C 1
ATOM 586 O O . CYS A 1 87 ? 16.279 -3.317 -10.200 1.00 96.19 87 CYS A O 1
ATOM 588 N N . ALA A 1 88 ? 17.703 -3.264 -11.919 1.00 94.62 88 ALA A N 1
ATOM 589 C CA . ALA A 1 88 ? 18.926 -3.360 -11.108 1.00 94.62 88 ALA A CA 1
ATOM 590 C C . ALA A 1 88 ? 19.761 -2.060 -11.047 1.00 94.62 88 ALA A C 1
ATOM 592 O O . ALA A 1 88 ? 20.976 -2.104 -10.863 1.00 94.62 88 ALA A O 1
ATOM 593 N N . ALA A 1 89 ? 19.137 -0.893 -11.233 1.00 92.88 89 ALA A N 1
ATOM 594 C CA . ALA A 1 89 ? 19.863 0.377 -11.370 1.00 92.88 89 ALA A CA 1
ATOM 595 C C . ALA A 1 89 ? 20.358 0.976 -10.038 1.00 92.88 89 ALA A C 1
ATOM 597 O O . ALA A 1 89 ? 21.407 1.621 -9.993 1.00 92.88 89 ALA A O 1
ATOM 598 N N . HIS A 1 90 ? 19.603 0.796 -8.953 1.00 94.44 90 HIS A N 1
ATOM 599 C CA . HIS A 1 90 ? 19.825 1.488 -7.681 1.00 94.44 90 HIS A CA 1
ATOM 600 C C . HIS A 1 90 ? 19.596 0.558 -6.487 1.00 94.44 90 HIS A C 1
ATOM 602 O O . HIS A 1 90 ? 19.042 -0.528 -6.632 1.00 94.44 90 HIS A O 1
ATOM 608 N N . LEU A 1 91 ? 19.971 1.014 -5.286 1.00 95.94 91 LEU A N 1
ATOM 609 C CA . LEU A 1 91 ? 19.642 0.361 -4.010 1.00 95.94 91 LEU A CA 1
ATOM 610 C C . LEU A 1 91 ? 18.156 0.557 -3.655 1.00 95.94 91 LEU A C 1
ATOM 612 O O . LEU A 1 91 ? 17.809 1.082 -2.599 1.00 95.94 91 LEU A O 1
ATOM 616 N N . HIS A 1 92 ? 17.285 0.170 -4.580 1.00 94.81 92 HIS A N 1
ATOM 617 C CA . HIS A 1 92 ? 15.840 0.214 -4.460 1.00 94.81 92 HIS A CA 1
ATOM 618 C C . HIS A 1 92 ? 15.343 -1.220 -4.275 1.00 94.81 92 HIS A C 1
ATOM 620 O O . HIS A 1 92 ? 15.141 -1.952 -5.239 1.00 94.81 92 HIS A O 1
ATOM 626 N N . CYS A 1 93 ? 15.232 -1.648 -3.020 1.00 95.56 93 CYS A N 1
ATOM 627 C CA . CYS A 1 93 ? 14.860 -3.021 -2.699 1.00 95.56 93 CYS A CA 1
ATOM 628 C C . CYS A 1 93 ? 13.370 -3.279 -2.982 1.00 95.56 93 CYS A C 1
ATOM 630 O O . CYS A 1 93 ? 12.543 -2.430 -2.637 1.00 95.56 93 CYS A O 1
ATOM 632 N N . PRO A 1 94 ? 12.999 -4.462 -3.509 1.00 96.31 94 PRO A N 1
ATOM 633 C CA . PRO A 1 94 ? 11.599 -4.848 -3.612 1.00 96.31 94 PRO A CA 1
ATOM 634 C C . PRO A 1 94 ? 10.962 -4.945 -2.216 1.00 96.31 94 PRO A C 1
ATOM 636 O O . PRO A 1 94 ? 11.522 -5.613 -1.336 1.00 96.31 94 PRO A O 1
ATOM 639 N N . PRO A 1 95 ? 9.804 -4.299 -1.978 1.00 95.94 95 PRO A N 1
ATOM 640 C CA . PRO A 1 95 ? 9.139 -4.361 -0.686 1.00 95.94 95 PRO A CA 1
ATOM 641 C C . PRO A 1 95 ? 8.579 -5.765 -0.433 1.00 95.94 95 PRO A C 1
ATOM 643 O O . PRO A 1 95 ? 7.972 -6.388 -1.303 1.00 95.94 95 PRO A O 1
ATOM 646 N N . LEU A 1 96 ? 8.745 -6.264 0.792 1.00 97.50 96 LEU A N 1
ATOM 647 C CA . LEU A 1 96 ? 8.120 -7.518 1.208 1.00 97.50 96 LEU A CA 1
ATOM 648 C C . LEU A 1 96 ? 6.614 -7.317 1.412 1.00 97.50 96 LEU A C 1
ATOM 650 O O . LEU A 1 96 ? 6.192 -6.320 1.996 1.00 97.50 96 LEU A O 1
ATOM 654 N N . ALA A 1 97 ? 5.802 -8.314 1.049 1.00 97.00 97 ALA A N 1
ATOM 655 C CA . ALA A 1 97 ? 4.349 -8.268 1.250 1.00 97.00 97 ALA A CA 1
ATOM 656 C C . ALA A 1 97 ? 3.952 -8.011 2.719 1.00 97.00 97 ALA A C 1
ATOM 658 O O . ALA A 1 97 ? 3.001 -7.285 2.991 1.00 97.00 97 ALA A O 1
ATOM 659 N N . VAL A 1 98 ? 4.715 -8.555 3.676 1.00 97.38 98 VAL A N 1
ATOM 660 C CA . VAL A 1 98 ? 4.497 -8.316 5.113 1.00 97.38 98 VAL A CA 1
ATOM 661 C C . VAL A 1 98 ? 4.744 -6.860 5.516 1.00 97.38 98 VAL A C 1
ATOM 663 O O . VAL A 1 98 ? 4.052 -6.359 6.396 1.00 97.38 98 VAL A O 1
ATOM 666 N N . ALA A 1 99 ? 5.686 -6.170 4.865 1.00 97.38 99 ALA A N 1
ATOM 667 C CA . ALA A 1 99 ? 5.954 -4.762 5.140 1.00 97.38 99 ALA A CA 1
ATOM 668 C C . ALA A 1 99 ? 4.776 -3.896 4.673 1.00 97.38 99 ALA A C 1
ATOM 670 O O . ALA A 1 99 ? 4.253 -3.110 5.452 1.00 97.38 99 ALA A O 1
ATOM 671 N N . VAL A 1 100 ? 4.267 -4.139 3.460 1.00 97.75 100 VAL A N 1
ATOM 672 C CA . VAL A 1 100 ? 3.091 -3.425 2.928 1.00 97.75 100 VAL A CA 1
ATOM 673 C C . VAL A 1 100 ? 1.830 -3.710 3.757 1.00 97.75 100 VAL A C 1
ATOM 675 O O . VAL A 1 100 ? 1.035 -2.810 4.020 1.00 97.75 100 VAL A O 1
ATOM 678 N N . ALA A 1 101 ? 1.643 -4.950 4.221 1.00 96.94 101 ALA A N 1
ATOM 679 C CA . ALA A 1 101 ? 0.536 -5.286 5.118 1.00 96.94 101 ALA A CA 1
ATOM 680 C C . ALA A 1 101 ? 0.651 -4.575 6.481 1.00 96.94 101 ALA A C 1
ATOM 682 O O . ALA A 1 101 ? -0.361 -4.161 7.049 1.00 96.94 101 ALA A O 1
ATOM 683 N N . ALA A 1 102 ? 1.871 -4.413 7.002 1.00 95.75 102 ALA A N 1
ATOM 684 C CA . ALA A 1 102 ? 2.113 -3.633 8.211 1.00 95.75 102 ALA A CA 1
ATOM 685 C C . ALA A 1 102 ? 1.822 -2.141 7.987 1.00 95.75 102 ALA A C 1
ATOM 687 O O . ALA A 1 102 ? 1.192 -1.529 8.848 1.00 95.75 102 ALA A O 1
ATOM 688 N N . ASP A 1 103 ? 2.186 -1.581 6.829 1.00 96.50 103 ASP A N 1
ATOM 689 C CA . ASP A 1 103 ? 1.857 -0.196 6.470 1.00 96.50 103 ASP A CA 1
ATOM 690 C C . ASP A 1 103 ? 0.343 0.026 6.414 1.00 96.50 103 ASP A C 1
ATOM 692 O O . ASP A 1 103 ? -0.144 0.992 6.996 1.00 96.50 103 ASP A O 1
ATOM 696 N N . LEU A 1 104 ? -0.425 -0.904 5.832 1.00 96.50 104 LEU A N 1
ATOM 697 C CA . LEU A 1 104 ? -1.892 -0.847 5.866 1.00 96.50 104 LEU A CA 1
ATOM 698 C C . LEU A 1 104 ? -2.424 -0.793 7.306 1.00 96.50 104 LEU A C 1
ATOM 700 O O . LEU A 1 104 ? -3.308 0.009 7.607 1.00 96.50 104 LEU A O 1
ATOM 704 N N . ALA A 1 105 ? -1.885 -1.622 8.205 1.00 94.94 105 ALA A N 1
ATOM 705 C CA . ALA A 1 105 ? -2.289 -1.617 9.609 1.00 94.94 105 ALA A CA 1
ATOM 706 C C . ALA A 1 105 ? -1.933 -0.291 10.302 1.00 94.94 105 ALA A C 1
ATOM 708 O O . ALA A 1 105 ? -2.756 0.265 11.030 1.00 94.94 105 ALA A O 1
ATOM 709 N N . VAL A 1 106 ? -0.736 0.245 10.052 1.00 94.31 106 VAL A N 1
ATOM 710 C CA . VAL A 1 106 ? -0.306 1.545 10.586 1.00 94.31 106 VAL A CA 1
ATOM 711 C C . VAL A 1 106 ? -1.197 2.668 10.057 1.00 94.31 106 VAL A C 1
ATOM 713 O O . VAL A 1 106 ? -1.648 3.492 10.847 1.00 94.31 106 VAL A O 1
ATOM 716 N N . SER A 1 107 ? -1.516 2.680 8.762 1.00 95.88 107 SER A N 1
ATOM 717 C CA . SER A 1 107 ? -2.414 3.670 8.160 1.00 95.88 107 SER A CA 1
ATOM 718 C C . SER A 1 107 ? -3.842 3.568 8.694 1.00 95.88 107 SER A C 1
ATOM 720 O O . SER A 1 107 ? -4.466 4.595 8.946 1.00 95.88 107 SER A O 1
ATOM 722 N N . ALA A 1 108 ? -4.356 2.355 8.919 1.00 95.44 108 ALA A N 1
ATOM 723 C CA . ALA A 1 108 ? -5.692 2.160 9.478 1.00 95.44 108 ALA A CA 1
ATOM 724 C C . ALA A 1 108 ? -5.796 2.656 10.930 1.00 95.44 108 ALA A C 1
ATOM 726 O O . ALA A 1 108 ? -6.829 3.206 11.316 1.00 95.44 108 ALA A O 1
ATOM 727 N N . LEU A 1 109 ? -4.731 2.473 11.720 1.00 92.12 109 LEU A N 1
ATOM 728 C CA . LEU A 1 109 ? -4.666 2.873 13.128 1.00 92.12 109 LEU A CA 1
ATOM 729 C C . LEU A 1 109 ? -4.269 4.342 13.330 1.00 92.12 109 LEU A C 1
ATOM 731 O O . LEU A 1 109 ? -4.586 4.903 14.375 1.00 92.12 109 LEU A O 1
ATOM 735 N N . ASN A 1 110 ? -3.568 4.940 12.364 1.00 94.50 110 ASN A N 1
ATOM 736 C CA . ASN A 1 110 ? -3.042 6.307 12.403 1.00 94.50 110 ASN A CA 1
ATOM 737 C C . ASN A 1 110 ? -2.383 6.692 13.756 1.00 94.50 110 ASN A C 1
ATOM 739 O O . ASN A 1 110 ? -2.773 7.691 14.367 1.00 94.50 110 ASN A O 1
ATOM 743 N N . PRO A 1 111 ? -1.421 5.897 14.276 1.00 90.62 111 PRO A N 1
ATOM 744 C CA . PRO A 1 111 ? -0.847 6.147 15.593 1.00 90.62 111 PRO A CA 1
ATOM 745 C C . PRO A 1 111 ? 0.105 7.350 15.571 1.00 90.62 111 PRO A C 1
ATOM 747 O O . PRO A 1 111 ? 1.017 7.407 14.740 1.00 90.62 111 PRO A O 1
ATOM 750 N N . SER A 1 112 ? -0.028 8.256 16.543 1.00 91.38 112 SER A N 1
ATOM 751 C CA . SER A 1 112 ? 0.957 9.320 16.770 1.00 91.38 112 SER A CA 1
ATOM 752 C C . SER A 1 112 ? 2.044 8.853 17.734 1.00 91.38 112 SER A C 1
ATOM 754 O O . SER A 1 112 ? 1.759 8.342 18.812 1.00 91.38 112 SER A O 1
ATOM 756 N N . GLN A 1 113 ? 3.309 8.990 17.333 1.00 88.06 113 GLN A N 1
ATOM 757 C CA . GLN A 1 113 ? 4.461 8.422 18.052 1.00 88.06 113 GLN A CA 1
ATOM 758 C C . GLN A 1 113 ? 5.117 9.400 19.040 1.00 88.06 113 GLN A C 1
ATOM 760 O O . GLN A 1 113 ? 6.201 9.119 19.551 1.00 88.06 113 GLN A O 1
ATOM 765 N N . ASP A 1 114 ? 4.497 10.555 19.270 1.00 85.44 114 ASP A N 1
ATOM 766 C CA . ASP A 1 114 ? 5.000 11.647 20.107 1.00 85.44 114 ASP A CA 1
ATOM 767 C C . ASP A 1 114 ? 4.746 11.423 21.603 1.00 85.44 114 ASP A C 1
ATOM 769 O O . ASP A 1 114 ? 5.541 11.871 22.432 1.00 85.44 114 ASP A O 1
ATOM 773 N N . SER A 1 115 ? 3.680 10.702 21.959 1.00 81.31 115 SER A N 1
ATOM 774 C CA . SER A 1 115 ? 3.332 10.431 23.351 1.00 81.31 115 SER A CA 1
ATOM 775 C C . SER A 1 115 ? 2.792 9.019 23.577 1.00 81.31 115 SER A C 1
ATOM 777 O O . SER A 1 115 ? 2.246 8.357 22.692 1.00 81.31 115 SER A O 1
ATOM 779 N N . TRP A 1 116 ? 2.962 8.538 24.810 1.00 80.00 116 TRP A N 1
ATOM 780 C CA . TRP A 1 116 ? 2.560 7.189 25.208 1.00 80.00 116 TRP A CA 1
ATOM 781 C C . TRP A 1 116 ? 1.047 6.974 25.123 1.00 80.00 116 TRP A C 1
ATOM 783 O O . TRP A 1 116 ? 0.605 5.882 24.804 1.00 80.00 116 TRP A O 1
ATOM 793 N N . ASP A 1 117 ? 0.240 7.990 25.411 1.00 86.75 117 ASP A N 1
ATOM 794 C CA . ASP A 1 117 ? -1.222 7.903 25.371 1.00 86.75 117 ASP A CA 1
ATOM 795 C C . ASP A 1 117 ? -1.790 7.858 23.943 1.00 86.75 117 ASP A C 1
ATOM 797 O O . ASP A 1 117 ? -2.915 7.401 23.755 1.00 86.75 117 ASP A O 1
ATOM 801 N N . GLN A 1 118 ? -1.003 8.260 22.941 1.00 85.62 118 GLN A N 1
ATOM 802 C CA . GLN A 1 118 ? -1.383 8.222 21.524 1.00 85.62 118 GLN A CA 1
ATOM 803 C C . GLN A 1 118 ? -0.837 6.992 20.784 1.00 85.62 118 GLN A C 1
ATOM 805 O O . GLN A 1 118 ? -1.457 6.503 19.837 1.00 85.62 118 GLN A O 1
ATOM 810 N N . ALA A 1 119 ? 0.300 6.456 21.228 1.00 81.50 119 ALA A N 1
ATOM 811 C CA . ALA A 1 119 ? 0.844 5.184 20.767 1.00 81.50 119 ALA A CA 1
ATOM 812 C C . ALA A 1 119 ? 1.524 4.463 21.935 1.00 81.50 119 ALA A C 1
ATOM 814 O O . ALA A 1 119 ? 2.762 4.445 22.016 1.00 81.50 119 ALA A O 1
ATOM 815 N N . PRO A 1 120 ? 0.743 3.845 22.844 1.00 73.44 120 PRO A N 1
ATOM 816 C CA . PRO A 1 120 ? 1.327 3.008 23.879 1.00 73.44 120 PRO A CA 1
ATOM 817 C C . PRO A 1 120 ? 2.167 1.943 23.171 1.00 73.44 120 PRO A C 1
ATOM 819 O O . PRO A 1 120 ? 1.779 1.487 22.088 1.00 73.44 120 PRO A O 1
ATOM 822 N N . PRO A 1 121 ? 3.362 1.618 23.697 1.00 59.16 121 PRO A N 1
ATOM 823 C CA . PRO A 1 121 ? 4.385 0.935 22.930 1.00 59.16 121 PRO A CA 1
ATOM 824 C C . PRO A 1 121 ? 3.788 -0.319 22.284 1.00 59.16 121 PRO A C 1
ATOM 826 O O . PRO A 1 121 ? 3.232 -1.159 22.998 1.00 59.16 121 PRO A O 1
ATOM 829 N N . PRO A 1 122 ? 3.881 -0.465 20.948 1.00 57.88 122 PRO A N 1
ATOM 830 C CA . PRO A 1 122 ? 3.566 -1.733 20.319 1.00 57.88 122 PRO A CA 1
ATOM 831 C C . PRO A 1 122 ? 4.541 -2.808 20.858 1.00 57.88 122 PRO A C 1
ATOM 833 O O . PRO A 1 122 ? 5.529 -2.460 21.515 1.00 57.88 122 PRO A O 1
ATOM 836 N N . PRO A 1 123 ? 4.287 -4.110 20.614 1.00 52.31 123 PRO A N 1
ATOM 837 C CA . PRO A 1 123 ? 5.094 -5.229 21.129 1.00 52.31 123 PRO A CA 1
ATOM 838 C C . PRO A 1 123 ? 6.613 -5.036 20.877 1.00 52.31 123 PRO A C 1
ATOM 840 O O . PRO A 1 123 ? 6.978 -4.190 20.065 1.00 52.31 123 PRO A O 1
ATOM 843 N N . PRO A 1 124 ? 7.528 -5.812 21.497 1.00 53.44 124 PRO A N 1
ATOM 844 C CA . PRO A 1 124 ? 8.952 -5.475 21.743 1.00 53.44 124 PRO A CA 1
ATOM 845 C C . PRO A 1 124 ? 9.850 -5.063 20.550 1.00 53.44 124 PRO A C 1
ATOM 847 O O . PRO A 1 124 ? 11.012 -4.716 20.753 1.00 53.44 124 PRO A O 1
ATOM 850 N N . TRP A 1 125 ? 9.360 -5.047 19.313 1.00 56.06 125 TRP A N 1
ATOM 851 C CA . TRP A 1 125 ? 10.110 -4.633 18.128 1.00 56.06 125 TRP A CA 1
ATOM 852 C C . TRP A 1 125 ? 10.555 -3.156 18.161 1.00 56.06 125 TRP A C 1
ATOM 854 O O . TRP A 1 125 ? 11.670 -2.866 17.725 1.00 56.06 125 TRP A O 1
ATOM 864 N N . ARG A 1 126 ? 9.781 -2.226 18.754 1.00 54.41 126 ARG A N 1
ATOM 865 C CA . ARG A 1 126 ? 10.249 -0.833 18.962 1.00 54.41 126 ARG A CA 1
ATOM 866 C C . ARG A 1 126 ? 11.413 -0.744 19.945 1.00 54.41 126 ARG A C 1
ATOM 868 O O . ARG A 1 126 ? 12.357 -0.004 19.693 1.00 54.41 126 ARG A O 1
ATOM 875 N N . ALA A 1 127 ? 11.363 -1.515 21.032 1.00 54.66 127 ALA A N 1
ATOM 876 C CA . ALA A 1 127 ? 12.435 -1.543 22.026 1.00 54.66 127 ALA A CA 1
ATOM 877 C C . ALA A 1 127 ? 13.749 -2.086 21.433 1.00 54.66 127 ALA A C 1
ATOM 879 O O . ALA A 1 127 ? 14.826 -1.635 21.805 1.00 54.66 127 ALA A O 1
ATOM 880 N N . ASN A 1 128 ? 13.660 -2.994 20.455 1.00 53.69 128 ASN A N 1
ATOM 881 C CA . ASN A 1 128 ? 14.822 -3.575 19.779 1.00 53.69 128 ASN A CA 1
ATOM 882 C C . ASN A 1 128 ? 15.383 -2.742 18.616 1.00 53.69 128 ASN A C 1
ATOM 884 O O . ASN A 1 128 ? 16.472 -3.044 18.136 1.00 53.69 128 ASN A O 1
ATOM 888 N N . SER A 1 129 ? 14.664 -1.720 18.141 1.00 55.56 129 SER A N 1
ATOM 889 C CA . SER A 1 129 ? 15.084 -0.936 16.967 1.00 55.56 129 SER A CA 1
ATOM 890 C C . SER A 1 129 ? 16.144 0.122 17.300 1.00 55.56 129 SER A C 1
ATOM 892 O O . SER A 1 129 ? 16.858 0.581 16.414 1.00 55.56 129 SER A O 1
ATOM 894 N N . SER A 1 130 ? 16.250 0.519 18.572 1.00 52.84 130 SER A N 1
ATOM 895 C CA . SER A 1 130 ? 17.217 1.512 19.043 1.00 52.84 130 SER A CA 1
ATOM 896 C C . SER A 1 130 ? 17.597 1.220 20.502 1.00 52.84 130 SER A C 1
ATOM 898 O O . SER A 1 130 ? 16.981 1.761 21.421 1.00 52.84 130 SER A O 1
ATOM 900 N N . PRO A 1 131 ? 18.602 0.359 20.754 1.00 56.84 131 PRO A N 1
ATOM 901 C CA . PRO A 1 131 ? 18.980 -0.049 22.112 1.00 56.84 131 PRO A CA 1
ATOM 902 C C . PRO A 1 131 ? 19.496 1.102 22.999 1.00 56.84 131 PRO A C 1
ATOM 904 O O . PRO A 1 131 ? 19.653 0.916 24.200 1.00 56.84 131 PRO A O 1
ATOM 907 N N . ASN A 1 132 ? 19.736 2.289 22.426 1.00 57.69 132 ASN A N 1
ATOM 908 C CA . ASN A 1 132 ? 20.250 3.476 23.118 1.00 57.69 132 ASN A CA 1
ATOM 909 C C . ASN A 1 132 ? 19.219 4.605 23.293 1.00 57.69 132 ASN A C 1
ATOM 911 O O . ASN A 1 132 ? 19.586 5.699 23.725 1.00 57.69 132 ASN A O 1
ATOM 915 N N . SER A 1 133 ? 17.944 4.393 22.955 1.00 53.03 133 SER A N 1
ATOM 916 C CA . SER A 1 133 ? 16.920 5.421 23.168 1.00 53.03 133 SER A CA 1
ATOM 917 C C . SER A 1 133 ? 16.448 5.425 24.632 1.00 53.03 133 SER A C 1
ATOM 919 O O . SER A 1 133 ? 16.116 4.361 25.158 1.00 53.03 133 SER A O 1
ATOM 921 N N . PRO A 1 134 ? 16.394 6.591 25.312 1.00 53.19 134 PRO A N 1
ATOM 922 C CA . PRO A 1 134 ? 15.823 6.672 26.652 1.00 53.19 134 PRO A CA 1
ATOM 923 C C . PRO A 1 134 ? 14.354 6.241 26.609 1.00 53.19 134 PRO A C 1
ATOM 925 O O . PRO A 1 134 ? 13.639 6.554 25.655 1.00 53.19 134 PRO A O 1
ATOM 928 N N . ALA A 1 135 ? 13.909 5.514 27.637 1.00 56.41 135 ALA A N 1
ATOM 929 C CA . ALA A 1 135 ? 12.511 5.123 27.768 1.00 56.41 135 ALA A CA 1
ATOM 930 C C . ALA A 1 135 ? 11.609 6.367 27.646 1.00 56.41 135 ALA A C 1
ATOM 932 O O . ALA A 1 135 ? 11.962 7.417 28.198 1.00 56.41 135 ALA A O 1
ATOM 933 N N . PRO A 1 136 ? 10.468 6.282 26.936 1.00 55.44 136 PRO A N 1
ATOM 934 C CA . PRO A 1 136 ? 9.550 7.406 26.841 1.00 55.44 136 PRO A CA 1
ATOM 935 C C . PRO A 1 136 ? 9.163 7.851 28.254 1.00 55.44 136 PRO A C 1
ATOM 937 O O . PRO A 1 136 ? 8.805 7.033 29.103 1.00 55.44 136 PRO A O 1
ATOM 940 N N . SER A 1 137 ? 9.293 9.152 28.513 1.00 49.72 137 SER A N 1
ATOM 941 C CA . SER A 1 137 ? 8.939 9.757 29.794 1.00 49.72 137 SER A CA 1
ATOM 942 C C . SER A 1 137 ? 7.472 9.460 30.103 1.00 49.72 137 SER A C 1
ATOM 944 O O . SER A 1 137 ? 6.581 9.915 29.392 1.00 49.72 137 SER A O 1
ATOM 946 N N . ALA A 1 138 ? 7.216 8.718 31.182 1.00 53.31 138 ALA A N 1
ATOM 947 C CA . ALA A 1 138 ? 5.875 8.421 31.686 1.00 53.31 138 ALA A CA 1
ATOM 948 C C . ALA A 1 138 ? 5.207 9.634 32.371 1.00 53.31 138 ALA A C 1
ATOM 950 O O . ALA A 1 138 ? 4.283 9.464 33.164 1.00 53.31 138 ALA A O 1
ATOM 951 N N . SER A 1 139 ? 5.669 10.859 32.100 1.00 44.09 139 SER A N 1
ATOM 952 C CA . SER A 1 139 ? 5.125 12.099 32.663 1.00 44.09 139 SER A CA 1
ATOM 953 C C . SER A 1 139 ? 3.813 12.510 31.979 1.00 44.09 139 SER A C 1
ATOM 955 O O . SER A 1 139 ? 3.677 13.631 31.500 1.00 44.09 139 SER A O 1
ATOM 957 N N . GLY A 1 140 ? 2.845 11.597 31.929 1.00 45.75 140 GLY A N 1
ATOM 958 C CA . GLY A 1 140 ? 1.427 11.924 31.800 1.00 45.75 140 GLY A CA 1
ATOM 959 C C . GLY A 1 140 ? 0.795 11.967 33.197 1.00 45.75 140 GLY A C 1
ATOM 960 O O . GLY A 1 140 ? 1.301 11.307 34.111 1.00 45.75 140 GLY A O 1
ATOM 961 N N . PRO A 1 141 ? -0.283 12.743 33.424 1.00 40.81 141 PRO A N 1
ATOM 962 C CA . PRO A 1 141 ? -0.979 12.717 34.704 1.00 40.81 141 PRO A CA 1
ATOM 963 C C . PRO A 1 141 ? -1.380 11.275 35.019 1.00 40.81 141 PRO A C 1
ATOM 965 O O . PRO A 1 141 ? -1.797 10.534 34.138 1.00 40.81 141 PRO A O 1
ATOM 968 N N . ASN A 1 142 ? -1.215 10.878 36.276 1.00 43.72 142 ASN A N 1
ATOM 969 C CA . ASN A 1 142 ? -1.537 9.557 36.802 1.00 43.72 142 ASN A CA 1
ATOM 970 C C . ASN A 1 142 ? -3.026 9.235 36.547 1.00 43.72 142 ASN A C 1
ATOM 972 O O . ASN A 1 142 ? -3.886 9.533 37.381 1.00 43.72 142 ASN A O 1
ATOM 976 N N . VAL A 1 143 ? -3.350 8.689 35.370 1.00 43.09 143 VAL A N 1
ATOM 977 C CA . VAL A 1 143 ? -4.700 8.235 35.038 1.00 43.09 143 VAL A CA 1
ATOM 978 C C . VAL A 1 143 ? -4.908 6.937 35.801 1.00 43.09 143 VAL A C 1
ATOM 980 O O . VAL A 1 143 ? -4.490 5.858 35.386 1.00 43.09 143 VAL A O 1
ATOM 983 N N . ARG A 1 144 ? -5.534 7.057 36.974 1.00 39.38 144 ARG A N 1
ATOM 984 C CA . ARG A 1 144 ? -6.116 5.918 37.685 1.00 39.38 144 ARG A CA 1
ATOM 985 C C . ARG A 1 144 ? -6.988 5.128 36.699 1.00 39.38 144 ARG A C 1
ATOM 987 O O . ARG A 1 144 ? -7.745 5.766 35.966 1.00 39.38 144 ARG A O 1
ATOM 994 N N . PRO A 1 145 ? -6.953 3.785 36.695 1.00 37.34 145 PRO A N 1
ATOM 995 C CA . PRO A 1 145 ? -7.910 3.010 35.920 1.00 37.34 145 PRO A CA 1
ATOM 996 C C . PRO A 1 145 ? -9.320 3.369 36.399 1.00 37.34 145 PRO A C 1
ATOM 998 O O . PRO A 1 145 ? -9.700 3.095 37.540 1.00 37.34 145 PRO A O 1
ATOM 1001 N N . ALA A 1 146 ? -10.076 4.055 35.545 1.00 47.56 146 ALA A N 1
ATOM 1002 C CA . ALA A 1 146 ? -11.502 4.222 35.739 1.00 47.56 146 ALA A CA 1
ATOM 1003 C C . ALA A 1 146 ? -12.153 2.841 35.571 1.00 47.56 146 ALA A C 1
ATOM 1005 O O . ALA A 1 146 ? -11.890 2.149 34.592 1.00 47.56 146 ALA A O 1
ATOM 1006 N N . CYS A 1 147 ? -12.989 2.480 36.545 1.00 33.72 147 CYS A N 1
ATOM 1007 C CA . CYS A 1 147 ? -13.763 1.239 36.650 1.00 33.72 147 CYS A CA 1
ATOM 1008 C C . CYS A 1 147 ? -12.990 -0.006 37.123 1.00 33.72 147 CYS A C 1
ATOM 1010 O O . CYS A 1 147 ? -12.651 -0.898 36.351 1.00 33.72 147 CYS A O 1
ATOM 1012 N N . SER A 1 148 ? -12.863 -0.146 38.447 1.00 43.41 148 SER A N 1
ATOM 1013 C CA . SER A 1 148 ? -12.950 -1.477 39.060 1.00 43.41 148 SER A CA 1
ATOM 1014 C C . SER A 1 148 ? -14.354 -2.048 38.797 1.00 43.41 148 SER A C 1
ATOM 1016 O O . SER A 1 148 ? -15.331 -1.320 39.002 1.00 43.41 148 SER A O 1
ATOM 1018 N N . PRO A 1 149 ? -14.505 -3.315 38.371 1.00 46.59 149 PRO A N 1
ATOM 1019 C CA . PRO A 1 149 ? -15.816 -3.957 38.341 1.00 46.59 149 PRO A CA 1
ATOM 1020 C C . PRO A 1 149 ? -16.380 -4.066 39.772 1.00 46.59 149 PRO A C 1
ATOM 1022 O O . PRO A 1 149 ? -15.600 -4.227 40.718 1.00 46.59 149 PRO A O 1
ATOM 1025 N N . PRO A 1 150 ? -17.709 -3.966 39.972 1.00 50.56 150 PRO A N 1
ATOM 1026 C CA . PRO A 1 150 ? -18.304 -4.160 41.289 1.00 50.56 150 PRO A CA 1
ATOM 1027 C C . PRO A 1 150 ? -18.016 -5.580 41.796 1.00 50.56 150 PRO A C 1
ATO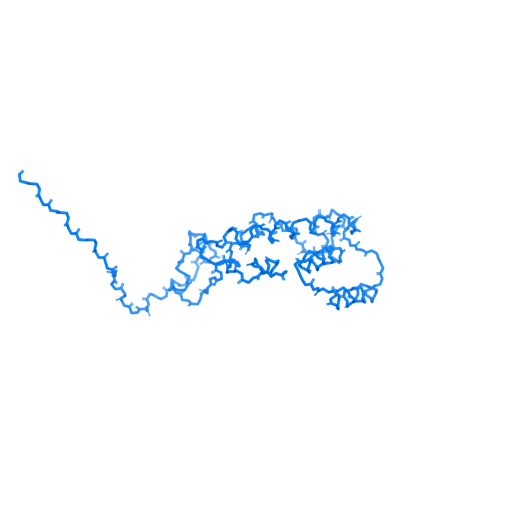M 1029 O O . PRO A 1 150 ? -18.088 -6.549 41.041 1.00 50.56 150 PRO A O 1
ATOM 1032 N N . ALA A 1 15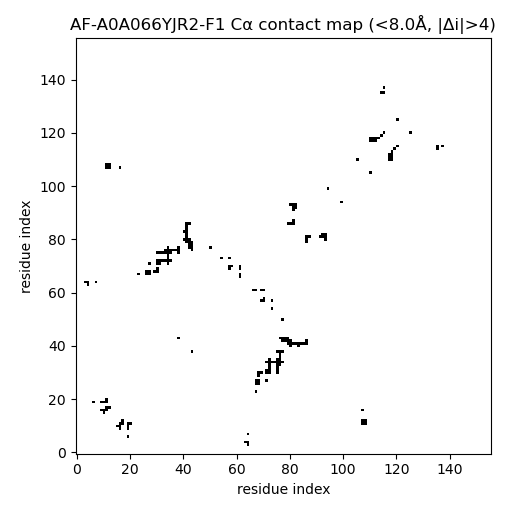1 ? -17.671 -5.687 43.081 1.00 59.88 151 ALA A N 1
ATOM 1033 C CA . ALA A 1 151 ? -17.403 -6.960 43.739 1.00 59.88 151 ALA A CA 1
ATOM 1034 C C . ALA A 1 151 ? -18.629 -7.884 43.654 1.00 59.88 151 ALA A C 1
ATOM 1036 O O . ALA A 1 151 ? -19.755 -7.460 43.920 1.00 59.88 151 ALA A O 1
ATOM 1037 N N . ALA A 1 152 ? -18.403 -9.147 43.286 1.00 60.78 152 ALA A N 1
ATOM 1038 C CA . ALA A 1 152 ? -19.440 -10.171 43.301 1.00 60.78 152 ALA A CA 1
ATOM 1039 C C . ALA A 1 152 ? -19.973 -10.373 44.737 1.00 60.78 152 ALA A C 1
ATOM 1041 O O . ALA A 1 152 ? -19.176 -10.350 45.680 1.00 60.78 152 ALA A O 1
ATOM 1042 N N . PRO A 1 153 ? -21.290 -10.574 44.932 1.00 55.50 153 PRO A N 1
ATOM 1043 C CA . PRO A 1 153 ? -21.841 -10.845 46.254 1.00 55.50 153 PRO A CA 1
ATOM 1044 C C . PRO A 1 153 ? -21.378 -12.215 46.769 1.00 55.50 153 PRO A C 1
ATOM 1046 O O . PRO A 1 153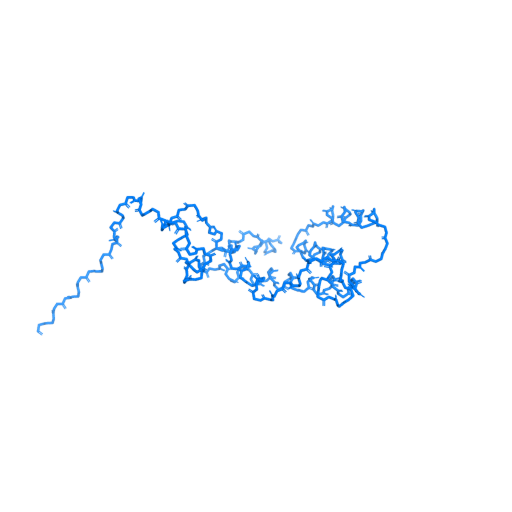 ? -21.375 -13.202 46.031 1.00 55.50 153 PRO A O 1
ATOM 1049 N N . SER A 1 154 ? -20.992 -12.265 48.045 1.00 57.84 154 SER A N 1
ATOM 1050 C CA . SER A 1 154 ? -20.571 -13.487 48.733 1.00 57.84 154 SER A CA 1
ATOM 1051 C C . SER A 1 154 ? -21.711 -14.514 48.807 1.00 57.84 154 SER A C 1
ATOM 1053 O O . SER A 1 154 ? -22.844 -14.122 49.097 1.00 57.84 154 SER A O 1
ATOM 1055 N N . PRO A 1 155 ? -21.440 -15.815 48.598 1.00 59.91 155 PRO A N 1
ATOM 1056 C CA . PRO A 1 155 ? -22.447 -16.851 48.785 1.00 59.91 155 PRO A CA 1
ATOM 1057 C C . PRO A 1 155 ? -22.759 -17.042 50.278 1.00 59.91 155 PRO A C 1
ATOM 1059 O O . PRO A 1 155 ? -21.847 -17.084 51.107 1.00 59.91 155 PRO A O 1
ATOM 1062 N N . THR A 1 156 ? -24.053 -17.135 50.589 1.00 65.50 156 THR A N 1
ATOM 1063 C CA . THR A 1 156 ? -24.615 -17.581 51.876 1.00 65.50 156 THR A CA 1
ATOM 1064 C C . THR A 1 156 ? -24.561 -19.091 52.013 1.00 65.50 156 THR A C 1
ATOM 1066 O O . THR A 1 156 ? -24.882 -19.752 50.997 1.00 65.50 156 THR A O 1
#

Sequence (156 aa):
MVEEVSGLTELSGGVAGPEALRPLVAQTLAALTAGAVRRGGPVIAGEPEAVTEAVRAALADAQGPGALGQLVELLAHGAADPADPACAAHLHCPPLAVAVAADLAVSALNPSQDSWDQAPPPPPWRANSSPNSPAPSASGPNVRPACSPPAAPSPT

Mean predicted aligned error: 11.6 Å

Radius of gyration: 23.11 Å; Cα contacts (8 Å, |Δi|>4): 110; chains: 1; bounding box: 50×33×76 Å

Foldseek 3Di:
DPPQCVLVPDACDDDCNVVSCVVLVVLLVVLLVLLQVLLVAQARDDDPVVLVVVLVVLVVVQDGPCNSSSNSNSCSNGDGAQVGPVNPDDPPHHDDPVVVVVVSVCVSLVADPPDCVRPVDDPCPVCVVDVPDPDGPPPDPPPDPPDDDDDDDDDD

Organism: NCBI:txid1348663